Protein AF-A0A6V8ELF0-F1 (afdb_monomer_lite)

Radius of gyration: 11.7 Å; chains: 1; bounding box: 30×14×33 Å

pLDDT: mean 82.67, std 9.22, range [54.0, 95.0]

Sequence (58 aa):
MALEGFKNRILGSIGLLKGKKQVDEESVKDLSRSLRRALLEADFNVRQTKEITERIER

Structure (mmCIF, N/CA/C/O backbone):
data_AF-A0A6V8ELF0-F1
#
_entry.id   AF-A0A6V8ELF0-F1
#
loop_
_atom_site.group_PDB
_atom_site.id
_atom_site.type_symbol
_atom_site.label_atom_id
_atom_site.label_alt_id
_atom_site.label_comp_id
_atom_site.label_asym_id
_atom_site.label_entity_id
_atom_site.label_seq_id
_atom_site.pdbx_PDB_ins_code
_atom_site.Cartn_x
_atom_site.Cartn_y
_atom_site.Cartn_z
_atom_site.occupancy
_atom_site.B_iso_or_equiv
_atom_site.auth_seq_id
_atom_site.auth_comp_id
_atom_site.auth_asym_id
_atom_site.auth_atom_id
_atom_site.pdbx_PDB_model_num
ATOM 1 N N . MET A 1 1 ? -5.936 -0.565 -20.802 1.00 54.00 1 MET A N 1
ATOM 2 C CA . MET A 1 1 ? -4.596 0.102 -20.767 1.00 54.00 1 MET A CA 1
ATOM 3 C C . MET A 1 1 ? -3.972 -0.012 -19.371 1.00 54.00 1 MET A C 1
ATOM 5 O O . MET A 1 1 ? -4.712 -0.255 -18.427 1.00 54.00 1 MET A O 1
ATOM 9 N N . ALA A 1 2 ? -2.653 0.174 -19.197 1.00 67.50 2 ALA A N 1
ATOM 10 C CA . ALA A 1 2 ? -1.992 0.084 -17.876 1.00 67.50 2 ALA A CA 1
ATOM 11 C C . ALA A 1 2 ? -2.647 0.992 -16.808 1.00 67.50 2 ALA A C 1
ATOM 13 O O . ALA A 1 2 ? -2.865 0.586 -15.668 1.00 67.50 2 ALA A O 1
ATOM 14 N N . LEU A 1 3 ? -3.088 2.182 -17.225 1.00 74.94 3 LEU A N 1
ATOM 15 C CA . LEU A 1 3 ? -3.785 3.156 -16.381 1.00 74.94 3 LEU A CA 1
ATOM 16 C C . LEU A 1 3 ? -5.173 2.682 -15.897 1.00 74.94 3 LEU A C 1
ATOM 18 O O . LEU A 1 3 ? -5.623 3.034 -14.810 1.00 74.94 3 LEU A O 1
ATOM 22 N N . GLU A 1 4 ? -5.849 1.855 -16.691 1.00 79.69 4 GLU A N 1
ATOM 23 C CA . GLU A 1 4 ? -7.167 1.286 -16.378 1.00 79.69 4 GLU A CA 1
ATOM 24 C C . GLU A 1 4 ? -7.072 0.200 -15.303 1.00 79.69 4 GLU A C 1
ATOM 26 O O . GLU A 1 4 ? -7.885 0.166 -14.381 1.00 79.69 4 GLU A O 1
ATOM 31 N N . GLY A 1 5 ? -6.045 -0.655 -15.383 1.00 79.81 5 GLY A N 1
ATOM 32 C CA . GLY A 1 5 ? -5.769 -1.669 -14.362 1.00 79.81 5 GLY A CA 1
ATOM 33 C C . GLY A 1 5 ? -5.429 -1.036 -13.013 1.00 79.81 5 GLY A C 1
ATOM 34 O O . GLY A 1 5 ? -5.942 -1.459 -11.978 1.00 79.81 5 GLY A O 1
ATOM 35 N N . PHE A 1 6 ? -4.643 0.042 -13.036 1.00 77.25 6 PHE A N 1
ATOM 36 C CA . PHE A 1 6 ? -4.332 0.838 -11.852 1.00 77.25 6 PHE A CA 1
ATOM 37 C C . PHE A 1 6 ? -5.584 1.478 -11.234 1.00 77.25 6 PHE A C 1
ATOM 39 O O . PHE A 1 6 ? -5.850 1.302 -10.043 1.00 77.25 6 PHE A O 1
ATOM 46 N N . LYS A 1 7 ? -6.407 2.146 -12.055 1.00 81.94 7 LYS A N 1
ATOM 47 C CA . LYS A 1 7 ? -7.684 2.737 -11.628 1.00 81.94 7 LYS A CA 1
ATOM 48 C C . LYS A 1 7 ? -8.597 1.698 -10.970 1.00 81.94 7 LYS A C 1
ATOM 50 O O . LYS A 1 7 ? -9.138 1.957 -9.898 1.00 81.94 7 LYS A O 1
ATOM 55 N N . ASN A 1 8 ? -8.745 0.522 -11.579 1.00 83.56 8 ASN A N 1
ATOM 56 C CA . ASN A 1 8 ? -9.609 -0.534 -11.052 1.00 83.56 8 ASN A CA 1
ATOM 57 C C . ASN A 1 8 ? -9.108 -1.087 -9.711 1.00 83.56 8 ASN A C 1
ATOM 59 O O . ASN A 1 8 ? -9.922 -1.341 -8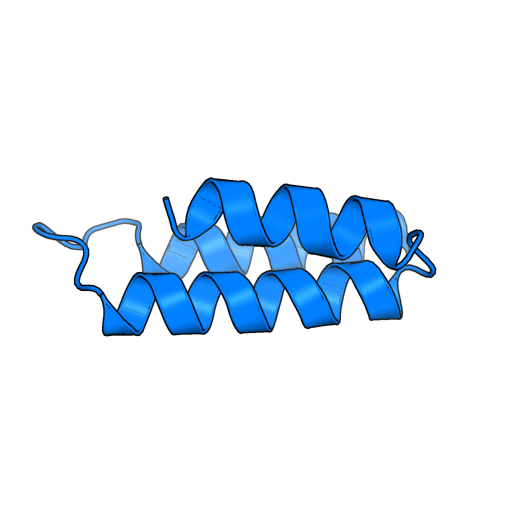.826 1.00 83.56 8 ASN A O 1
ATOM 63 N N . ARG A 1 9 ? -7.788 -1.209 -9.512 1.00 80.75 9 ARG A N 1
ATOM 64 C CA . ARG A 1 9 ? -7.225 -1.615 -8.213 1.00 80.75 9 ARG A CA 1
ATOM 65 C C . ARG A 1 9 ? -7.458 -0.573 -7.129 1.00 80.75 9 ARG A C 1
ATOM 67 O O . ARG A 1 9 ? -7.887 -0.942 -6.046 1.00 80.75 9 ARG A O 1
ATOM 74 N N . ILE A 1 10 ? -7.236 0.714 -7.413 1.00 81.00 10 ILE A N 1
ATOM 75 C CA . ILE A 1 10 ? -7.494 1.782 -6.432 1.00 81.00 10 ILE A CA 1
ATOM 76 C C . ILE A 1 10 ? -8.972 1.816 -6.037 1.00 81.00 10 ILE A C 1
ATOM 78 O O . ILE A 1 10 ? -9.296 1.830 -4.850 1.00 81.00 10 ILE A O 1
ATOM 82 N N . LEU A 1 11 ? -9.872 1.801 -7.022 1.00 81.12 11 LEU A N 1
ATOM 83 C CA . LEU A 1 11 ? -11.311 1.838 -6.763 1.00 81.12 11 LEU A CA 1
ATOM 84 C C . LEU A 1 11 ? -11.798 0.572 -6.040 1.00 81.12 11 LEU A C 1
ATOM 86 O O . LEU A 1 11 ? -12.670 0.674 -5.180 1.00 81.12 11 LEU A O 1
ATOM 90 N N . GLY A 1 12 ? -11.208 -0.593 -6.330 1.00 78.81 12 GLY A N 1
ATOM 91 C CA . GLY A 1 12 ? -11.464 -1.842 -5.609 1.00 78.81 12 GLY A CA 1
ATOM 92 C C . GLY A 1 12 ? -11.059 -1.770 -4.135 1.00 78.81 12 GLY A C 1
ATOM 93 O O . GLY A 1 12 ? -11.855 -2.127 -3.270 1.00 78.81 12 GLY A O 1
ATOM 94 N N . SER A 1 13 ? -9.875 -1.225 -3.836 1.00 71.38 13 SER A N 1
ATOM 95 C CA . SER A 1 13 ? -9.397 -1.021 -2.462 1.00 71.38 13 SER A CA 1
ATOM 96 C C . SER A 1 13 ? -10.333 -0.106 -1.667 1.00 71.38 13 SER A C 1
ATOM 98 O O . SER A 1 13 ? -10.731 -0.439 -0.555 1.00 71.38 13 SER A O 1
ATOM 100 N N . ILE A 1 14 ? -10.757 1.019 -2.253 1.00 73.56 14 ILE A N 1
ATOM 101 C CA . ILE A 1 14 ? -11.710 1.950 -1.620 1.00 73.56 14 ILE A CA 1
ATOM 102 C C . ILE A 1 14 ? -13.091 1.292 -1.445 1.00 73.56 14 ILE A C 1
ATOM 104 O O . ILE A 1 14 ? -13.789 1.547 -0.463 1.00 73.56 14 ILE A O 1
ATOM 108 N N . GLY A 1 15 ? -13.472 0.400 -2.363 1.00 71.19 15 GLY A N 1
ATOM 109 C CA . GLY A 1 15 ? -14.688 -0.406 -2.275 1.00 71.19 15 GLY A CA 1
ATOM 110 C C . GLY A 1 15 ? -14.769 -1.277 -1.018 1.00 71.19 15 GLY A C 1
ATOM 111 O O . GLY A 1 15 ? -15.866 -1.452 -0.500 1.00 71.19 15 GLY A O 1
ATOM 112 N N . LEU A 1 16 ? -13.637 -1.739 -0.469 1.00 66.69 16 LEU A N 1
ATOM 113 C CA . LEU A 1 16 ? -13.592 -2.532 0.774 1.00 66.69 16 LEU A CA 1
ATOM 114 C C . LEU A 1 16 ? -14.043 -1.745 2.013 1.00 66.69 16 LEU A C 1
ATOM 116 O O . LEU A 1 16 ? -14.476 -2.329 3.007 1.00 66.69 16 LEU A O 1
ATOM 120 N N . LEU A 1 17 ? -13.955 -0.416 1.951 1.00 68.38 17 LEU A N 1
ATOM 121 C CA . LEU A 1 17 ? -14.414 0.484 3.006 1.00 68.38 17 LEU A CA 1
ATOM 122 C C . LEU A 1 17 ? -15.867 0.933 2.781 1.00 68.38 17 LEU A C 1
ATOM 124 O O . LEU A 1 17 ? -16.532 1.401 3.705 1.00 68.38 17 LEU A O 1
ATOM 128 N N . LYS A 1 18 ? -16.390 0.781 1.558 1.00 67.81 18 LYS A N 1
ATOM 129 C CA . LYS A 1 18 ? -17.723 1.247 1.172 1.00 67.81 18 LYS A CA 1
ATOM 130 C C . LYS A 1 18 ? -18.796 0.341 1.787 1.00 67.81 18 LYS A C 1
ATOM 132 O O . LYS A 1 18 ? -18.947 -0.810 1.399 1.00 67.81 18 LYS A O 1
ATOM 137 N N . GLY A 1 19 ? -19.561 0.878 2.737 1.00 66.88 19 GLY A N 1
ATOM 138 C CA . GLY A 1 19 ? -20.634 0.157 3.439 1.00 66.88 19 GLY A CA 1
ATOM 139 C C . GLY A 1 19 ? -20.257 -0.339 4.837 1.00 66.88 19 GLY A C 1
ATOM 140 O O . GLY A 1 19 ? -21.142 -0.757 5.584 1.00 66.88 19 GLY A O 1
ATOM 141 N N . LYS A 1 20 ? -18.983 -0.226 5.242 1.00 68.19 20 LYS A N 1
ATOM 142 C CA . LYS A 1 20 ? -18.604 -0.410 6.645 1.00 68.19 20 LYS A CA 1
ATOM 143 C C . LYS A 1 20 ? -19.073 0.799 7.457 1.00 68.19 20 LYS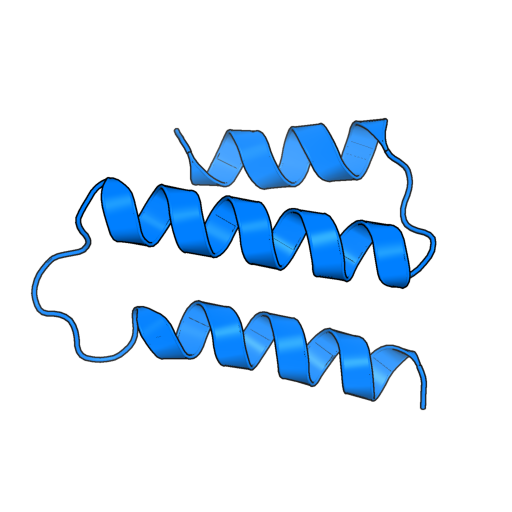 A C 1
ATOM 145 O O . LYS A 1 20 ? -18.770 1.941 7.124 1.00 68.19 20 LYS A O 1
ATOM 150 N N . LYS A 1 21 ? -19.819 0.542 8.535 1.00 68.06 21 LYS A N 1
ATOM 151 C CA . LYS A 1 21 ? -20.311 1.582 9.460 1.00 68.06 21 LYS A CA 1
ATOM 152 C C . LYS A 1 21 ? -19.174 2.232 10.261 1.00 68.06 21 LYS A C 1
ATOM 154 O O . LYS A 1 21 ? -19.326 3.351 10.737 1.00 68.06 21 LYS A O 1
ATOM 159 N N . GLN A 1 22 ? -18.058 1.519 10.406 1.00 70.38 22 GLN A N 1
ATOM 160 C CA . GLN A 1 22 ? -16.848 1.956 11.087 1.00 70.38 22 GLN A CA 1
ATOM 161 C C . GLN A 1 22 ? -15.641 1.368 10.351 1.00 70.38 22 GLN A C 1
ATOM 163 O O . GLN A 1 22 ? -15.673 0.206 9.943 1.00 70.38 22 GLN A O 1
ATOM 168 N N . VAL A 1 23 ? -14.612 2.183 10.143 1.00 77.38 23 VAL A N 1
ATOM 169 C CA . VAL A 1 23 ? -13.340 1.745 9.568 1.00 77.38 23 VAL A CA 1
ATOM 170 C C . VAL A 1 23 ? -12.416 1.387 10.727 1.00 77.38 23 VAL A C 1
ATOM 172 O O . VAL A 1 23 ? -12.136 2.234 11.571 1.00 77.38 23 VAL A O 1
ATOM 175 N N . ASP A 1 24 ? -11.998 0.127 10.787 1.00 83.62 24 ASP A N 1
ATOM 176 C CA . ASP A 1 24 ? -11.059 -0.391 11.781 1.00 83.62 24 ASP A CA 1
ATOM 177 C C . ASP A 1 24 ? -9.596 -0.262 11.313 1.00 83.62 24 ASP A C 1
ATOM 179 O O . ASP A 1 24 ? -9.302 -0.129 10.123 1.00 83.62 24 ASP A O 1
ATOM 1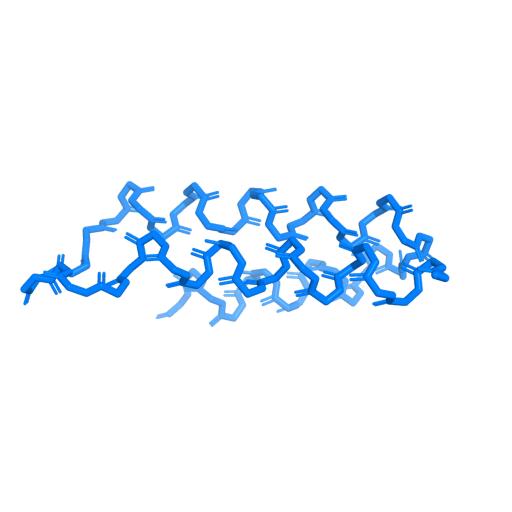83 N N . GLU A 1 25 ? -8.664 -0.293 12.268 1.00 84.56 25 GLU A N 1
ATOM 184 C CA . GLU A 1 25 ? -7.227 -0.102 12.027 1.00 84.56 25 GLU A CA 1
ATOM 185 C C . GLU A 1 25 ? -6.621 -1.201 11.132 1.00 84.56 25 GLU A C 1
ATOM 187 O O . GLU A 1 25 ? -5.683 -0.956 10.370 1.00 84.56 25 GLU A O 1
ATOM 192 N N . GLU A 1 26 ? -7.177 -2.413 11.189 1.00 85.88 26 GLU A N 1
ATOM 193 C CA . GLU A 1 26 ? -6.788 -3.540 10.340 1.00 85.88 26 GLU A CA 1
ATOM 194 C C . GLU A 1 26 ? -7.148 -3.266 8.872 1.00 85.88 26 GLU A C 1
ATOM 196 O O . GLU A 1 26 ? -6.296 -3.373 7.989 1.00 85.88 26 GLU A O 1
ATOM 201 N N . SER A 1 27 ? -8.357 -2.768 8.616 1.00 82.19 27 SER A N 1
ATOM 202 C CA . SER A 1 27 ? -8.822 -2.381 7.282 1.00 82.19 27 SER A CA 1
ATOM 203 C C . SER A 1 27 ? -7.992 -1.253 6.668 1.00 82.19 27 SER A C 1
ATOM 205 O O . SER A 1 27 ? -7.721 -1.273 5.466 1.00 82.19 27 SER A O 1
ATOM 207 N N . VAL A 1 28 ? -7.557 -0.277 7.473 1.00 85.44 28 VAL A N 1
ATOM 208 C CA . VAL A 1 28 ? -6.661 0.801 7.012 1.00 85.44 28 VAL A CA 1
ATOM 209 C C . VAL A 1 28 ? -5.289 0.242 6.633 1.00 85.44 28 VAL A C 1
ATOM 211 O O . VAL A 1 28 ? -4.753 0.585 5.575 1.00 85.44 28 VAL A O 1
ATOM 214 N N . LYS A 1 29 ? -4.735 -0.669 7.443 1.00 88.69 29 LYS A N 1
ATOM 215 C CA . LYS A 1 29 ? -3.452 -1.330 7.151 1.00 88.69 29 LYS A CA 1
ATOM 216 C C . LYS A 1 29 ? -3.519 -2.170 5.878 1.00 88.69 29 LYS A C 1
ATOM 218 O O . LYS A 1 29 ? -2.593 -2.126 5.064 1.00 88.69 29 LYS A O 1
ATOM 223 N N . ASP A 1 30 ? -4.610 -2.893 5.664 1.00 87.12 30 ASP A N 1
ATOM 224 C CA . ASP A 1 30 ? -4.792 -3.710 4.464 1.00 87.12 30 ASP A CA 1
ATOM 225 C C . ASP A 1 30 ? -5.009 -2.867 3.200 1.00 87.12 30 ASP A C 1
ATOM 227 O O . ASP A 1 30 ? -4.447 -3.182 2.140 1.00 87.12 30 ASP A O 1
ATOM 231 N N . LEU A 1 31 ? -5.725 -1.742 3.313 1.00 85.62 31 LEU A N 1
ATOM 232 C CA . LEU A 1 31 ? -5.839 -0.746 2.247 1.00 85.62 31 LEU A CA 1
ATOM 233 C C . LEU A 1 31 ? -4.463 -0.167 1.886 1.00 85.62 31 LEU A C 1
ATOM 235 O O . LEU A 1 31 ? -4.090 -0.153 0.711 1.00 85.62 31 LEU A O 1
ATOM 239 N N . SER A 1 32 ? -3.692 0.270 2.886 1.00 89.88 32 SER A N 1
ATOM 240 C CA . SER A 1 32 ? -2.352 0.845 2.713 1.00 89.88 32 SER A CA 1
ATOM 241 C C . SER A 1 32 ? -1.400 -0.132 2.013 1.00 89.88 32 SER A C 1
ATOM 243 O O . SER A 1 32 ? -0.739 0.220 1.029 1.00 89.88 32 SER A O 1
ATOM 245 N N . ARG A 1 33 ? -1.387 -1.403 2.435 1.00 91.69 33 ARG A N 1
ATOM 246 C CA . ARG A 1 33 ? -0.583 -2.465 1.804 1.00 91.69 33 ARG A CA 1
ATOM 247 C C . ARG A 1 33 ? -0.983 -2.711 0.353 1.00 91.69 33 ARG A C 1
ATOM 249 O O . ARG A 1 33 ? -0.108 -2.824 -0.510 1.00 91.69 33 ARG A O 1
ATOM 256 N N . SER A 1 34 ? -2.284 -2.788 0.082 1.00 87.62 34 SER A N 1
ATOM 257 C CA . SER A 1 34 ? -2.812 -3.018 -1.267 1.00 87.62 34 SER A CA 1
ATOM 258 C C . SER A 1 34 ? -2.492 -1.848 -2.199 1.00 87.62 34 SER A C 1
ATOM 260 O O . SER A 1 34 ? -2.041 -2.057 -3.326 1.00 87.62 34 SER A O 1
ATOM 262 N N . LEU A 1 35 ? -2.631 -0.613 -1.709 1.00 88.81 35 LEU A N 1
ATOM 263 C CA . LEU A 1 35 ? -2.283 0.597 -2.449 1.00 88.81 35 LEU A CA 1
ATOM 264 C C . LEU A 1 35 ? -0.780 0.675 -2.737 1.00 88.81 35 LEU A C 1
ATOM 266 O O . LEU A 1 35 ? -0.390 0.973 -3.864 1.00 88.81 35 LEU A O 1
ATOM 270 N N . ARG A 1 36 ? 0.069 0.343 -1.755 1.00 91.88 36 ARG A N 1
ATOM 271 C CA . ARG A 1 36 ? 1.528 0.291 -1.931 1.00 91.88 36 ARG A CA 1
ATOM 272 C C . ARG A 1 36 ? 1.925 -0.660 -3.058 1.00 91.88 36 ARG A C 1
ATOM 274 O O . ARG A 1 36 ? 2.727 -0.285 -3.905 1.00 91.88 36 ARG A O 1
ATOM 281 N N . ARG A 1 37 ? 1.358 -1.872 -3.087 1.00 91.25 37 ARG A N 1
ATOM 282 C CA . ARG A 1 3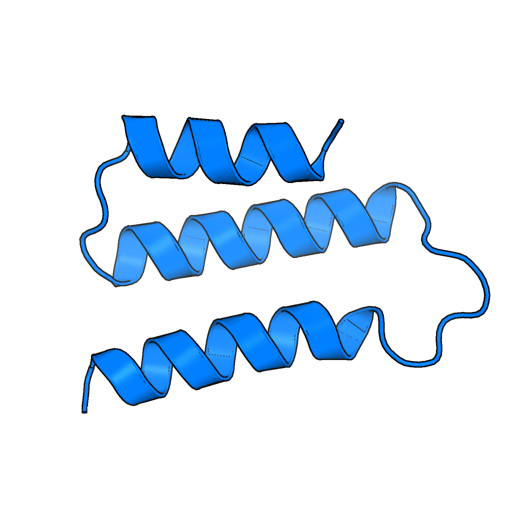7 ? 1.620 -2.850 -4.159 1.00 91.25 37 ARG A CA 1
ATOM 283 C C . ARG A 1 37 ? 1.165 -2.329 -5.517 1.00 91.25 37 ARG A C 1
ATOM 285 O O . ARG A 1 37 ? 1.935 -2.378 -6.467 1.00 91.25 37 ARG A O 1
ATOM 292 N N . ALA A 1 38 ? -0.040 -1.765 -5.593 1.00 88.44 38 ALA A N 1
ATOM 293 C CA . ALA A 1 38 ? -0.573 -1.220 -6.838 1.00 88.44 38 ALA A CA 1
ATOM 294 C C . ALA A 1 38 ? 0.267 -0.058 -7.397 1.00 88.44 38 ALA A C 1
ATOM 296 O O . ALA A 1 38 ? 0.423 0.032 -8.610 1.00 88.44 38 ALA A O 1
ATOM 297 N N . LEU A 1 39 ? 0.808 0.803 -6.529 1.00 89.31 39 LEU A N 1
ATOM 298 C CA . LEU A 1 39 ? 1.706 1.891 -6.922 1.00 89.31 39 LEU A CA 1
ATOM 299 C C . LEU A 1 39 ? 3.048 1.350 -7.435 1.00 89.31 39 LEU A C 1
ATOM 301 O O . LEU A 1 39 ? 3.493 1.740 -8.508 1.00 89.31 39 LEU A O 1
ATOM 305 N N . LEU A 1 40 ? 3.669 0.402 -6.731 1.00 90.06 40 LEU A N 1
ATOM 306 C CA . LEU A 1 40 ? 4.943 -0.178 -7.171 1.00 90.06 40 LEU A CA 1
ATOM 307 C C . LEU A 1 40 ? 4.813 -0.966 -8.483 1.00 90.06 40 LEU A C 1
ATOM 309 O O . LEU A 1 40 ? 5.669 -0.841 -9.347 1.00 90.06 40 LEU A O 1
ATOM 313 N N . GLU A 1 41 ? 3.731 -1.730 -8.659 1.00 89.00 41 GLU A N 1
ATOM 314 C CA . GLU A 1 41 ? 3.448 -2.454 -9.910 1.00 89.00 41 GLU A CA 1
ATOM 315 C C . GLU A 1 41 ? 3.158 -1.524 -11.099 1.00 89.00 41 GLU A C 1
ATOM 317 O O . GLU A 1 41 ? 3.223 -1.958 -12.244 1.00 89.00 41 GLU A O 1
ATOM 322 N N . ALA A 1 42 ? 2.824 -0.259 -10.836 1.00 88.00 42 ALA A N 1
ATOM 323 C CA . ALA A 1 42 ? 2.635 0.772 -11.851 1.00 88.00 42 ALA A CA 1
ATOM 324 C C . ALA A 1 42 ? 3.913 1.599 -12.107 1.00 88.00 42 ALA A C 1
ATOM 326 O O . ALA A 1 42 ? 3.819 2.690 -12.667 1.00 88.00 42 ALA A O 1
ATOM 327 N N . ASP A 1 43 ? 5.081 1.114 -11.663 1.00 89.31 43 ASP A N 1
ATOM 328 C CA . ASP A 1 43 ? 6.386 1.787 -11.755 1.00 89.31 43 ASP A CA 1
ATOM 329 C C . ASP A 1 43 ? 6.418 3.182 -11.099 1.00 89.31 43 ASP A C 1
ATOM 331 O O . ASP A 1 43 ? 7.162 4.082 -11.498 1.00 89.31 43 ASP A O 1
ATOM 335 N N . PHE A 1 44 ? 5.610 3.386 -10.053 1.00 89.75 44 PHE A N 1
ATOM 336 C CA . PHE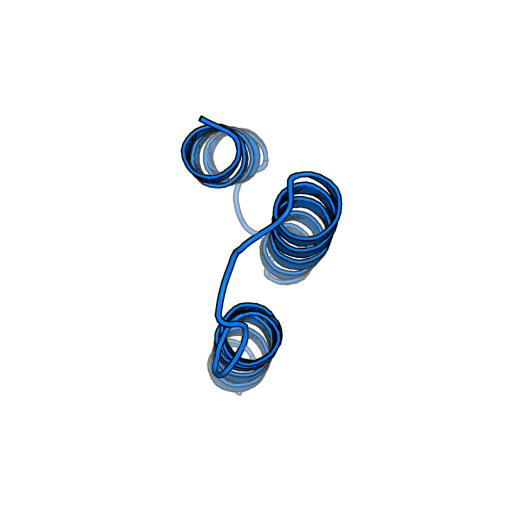 A 1 44 ? 5.593 4.645 -9.312 1.00 89.75 44 PHE A CA 1
ATOM 337 C C . PHE A 1 44 ? 6.831 4.795 -8.419 1.00 89.75 44 PHE A C 1
ATOM 339 O O . PHE A 1 44 ? 7.386 3.829 -7.889 1.00 89.75 44 PHE A O 1
ATOM 346 N N . ASN A 1 45 ? 7.253 6.040 -8.181 1.00 94.12 45 ASN A N 1
ATOM 347 C CA . ASN A 1 45 ? 8.422 6.311 -7.351 1.00 94.12 45 ASN A CA 1
ATOM 348 C C . ASN A 1 45 ? 8.221 5.797 -5.911 1.00 94.12 45 ASN A C 1
ATOM 350 O O . ASN A 1 45 ? 7.211 6.082 -5.265 1.00 94.12 45 ASN A O 1
ATOM 354 N N . VAL A 1 46 ? 9.219 5.093 -5.370 1.00 93.38 46 VAL A N 1
ATOM 355 C CA . VAL A 1 46 ? 9.152 4.478 -4.031 1.00 93.38 46 VAL A CA 1
ATOM 356 C C . VAL A 1 46 ? 8.980 5.513 -2.908 1.00 93.38 46 VAL A C 1
ATOM 358 O O . VAL A 1 46 ? 8.249 5.254 -1.952 1.00 93.38 46 VAL A O 1
ATOM 361 N N . ARG A 1 47 ? 9.608 6.696 -3.009 1.00 95.00 47 ARG A N 1
ATOM 362 C CA . ARG A 1 47 ? 9.457 7.770 -2.006 1.00 95.00 47 ARG A CA 1
ATOM 363 C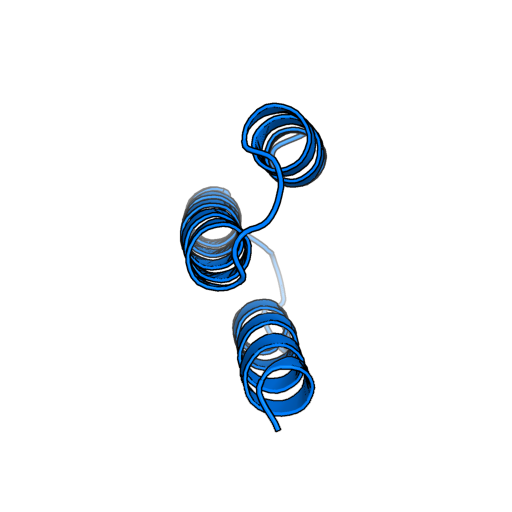 C . ARG A 1 47 ? 8.041 8.335 -2.018 1.00 95.00 47 ARG A C 1
ATOM 365 O O . ARG A 1 47 ? 7.430 8.444 -0.962 1.00 95.00 47 ARG A O 1
ATOM 372 N N . GLN A 1 48 ? 7.510 8.618 -3.207 1.00 91.00 48 GLN A N 1
ATOM 373 C CA . GLN A 1 48 ? 6.134 9.103 -3.364 1.00 91.00 48 GLN A CA 1
ATOM 374 C C . GLN A 1 48 ? 5.120 8.052 -2.907 1.00 91.00 48 GLN A C 1
ATOM 376 O O . GLN A 1 48 ? 4.158 8.372 -2.220 1.00 91.00 48 GLN A O 1
ATOM 381 N N . THR A 1 49 ? 5.375 6.781 -3.219 1.00 93.56 49 THR A N 1
ATOM 382 C CA . THR A 1 49 ? 4.546 5.661 -2.768 1.00 93.56 49 THR A CA 1
ATOM 383 C C . THR A 1 49 ? 4.475 5.602 -1.245 1.00 93.56 49 THR A C 1
ATOM 385 O O . THR A 1 49 ? 3.384 5.479 -0.691 1.00 93.56 49 THR A O 1
ATOM 388 N N . LYS A 1 50 ? 5.618 5.730 -0.557 1.00 92.88 50 LYS A N 1
ATOM 389 C CA . LYS A 1 50 ? 5.654 5.800 0.909 1.00 92.88 50 LYS A CA 1
ATOM 390 C C . LYS A 1 50 ? 4.829 6.966 1.433 1.00 92.88 50 LYS A C 1
ATOM 392 O O . LYS A 1 50 ? 3.926 6.725 2.226 1.00 92.88 50 LYS A O 1
ATOM 397 N N . GLU A 1 51 ? 5.080 8.174 0.934 1.00 93.94 51 GLU A N 1
ATOM 398 C CA . GLU A 1 51 ? 4.391 9.384 1.390 1.00 93.94 51 GLU A CA 1
ATOM 399 C C . GLU A 1 51 ? 2.865 9.280 1.231 1.00 93.94 51 GLU A C 1
ATOM 401 O O . GLU A 1 51 ? 2.119 9.630 2.143 1.00 93.94 51 GLU A O 1
ATOM 406 N N . ILE A 1 52 ? 2.390 8.738 0.105 1.00 90.44 52 ILE A N 1
ATOM 407 C CA . ILE A 1 52 ? 0.959 8.514 -0.142 1.00 90.44 52 ILE A CA 1
ATOM 408 C C . ILE A 1 52 ? 0.385 7.502 0.858 1.00 90.44 52 ILE A C 1
ATOM 410 O O . ILE A 1 52 ? -0.674 7.744 1.431 1.00 90.44 52 ILE A O 1
ATOM 414 N N . THR A 1 53 ? 1.073 6.378 1.084 1.00 90.44 53 THR A N 1
ATOM 415 C CA . THR A 1 53 ? 0.584 5.326 1.996 1.00 90.44 53 THR A CA 1
ATOM 416 C C . THR A 1 53 ? 0.618 5.752 3.466 1.00 90.44 53 THR A C 1
ATOM 418 O O . THR A 1 53 ? -0.304 5.442 4.208 1.00 90.44 53 THR A O 1
ATOM 421 N N . GLU A 1 54 ? 1.617 6.533 3.883 1.00 92.12 54 GLU A N 1
ATOM 422 C CA . GLU A 1 54 ? 1.736 7.045 5.257 1.00 92.12 54 GLU A CA 1
ATOM 423 C C . GLU A 1 54 ? 0.658 8.085 5.591 1.00 92.12 54 GLU A C 1
ATOM 425 O O . GLU A 1 54 ? 0.215 8.163 6.732 1.00 92.12 54 GLU A O 1
ATOM 430 N N . ARG A 1 55 ? 0.195 8.867 4.606 1.00 89.31 55 ARG A N 1
ATOM 431 C CA . ARG A 1 55 ? -0.925 9.809 4.789 1.00 89.31 55 ARG A CA 1
ATOM 432 C C . ARG A 1 55 ? -2.271 9.120 5.014 1.00 89.31 55 ARG A C 1
ATOM 434 O O . ARG A 1 55 ? -3.185 9.770 5.494 1.00 89.31 55 ARG A O 1
ATOM 441 N N . ILE A 1 56 ? -2.399 7.855 4.625 1.00 84.12 56 ILE A N 1
ATOM 442 C CA . ILE A 1 56 ? -3.620 7.055 4.797 1.00 84.12 56 ILE A CA 1
ATOM 443 C C . ILE A 1 56 ? -3.641 6.365 6.164 1.00 84.12 56 ILE A C 1
ATOM 445 O O . ILE A 1 56 ? -4.711 6.102 6.701 1.00 84.12 56 ILE A O 1
ATOM 449 N N . GLU A 1 57 ? -2.467 6.061 6.716 1.00 81.44 57 GLU A N 1
ATOM 450 C CA . GLU A 1 57 ? -2.313 5.456 8.044 1.00 81.44 57 GLU A CA 1
ATOM 451 C C . GLU A 1 57 ? -2.366 6.486 9.193 1.00 81.44 57 GLU A C 1
ATOM 453 O O . GLU A 1 57 ? -2.388 6.083 10.355 1.00 81.44 57 GLU A O 1
ATOM 458 N N . ARG A 1 58 ? -2.367 7.791 8.881 1.00 74.88 58 ARG A N 1
ATOM 459 C CA . ARG A 1 58 ? -2.509 8.908 9.832 1.00 74.88 58 ARG A CA 1
ATOM 460 C C . ARG A 1 58 ? -3.949 9.391 9.923 1.00 74.88 58 ARG A C 1
ATOM 462 O O . ARG A 1 58 ? -4.343 9.752 11.052 1.00 74.88 58 ARG A O 1
#

Foldseek 3Di:
DLVVVLVVQLVVLVVVVPPPPDDDLVSLVVSLVSQLVSCVVSVHDNVVSVVVSVVSND

Secondary structure (DSSP, 8-state):
-HHHHHHHHHHHHHHTTTT-SS--HHHHHHHHHHHHHHHHHTT--HHHHHHHHHHHH-